Protein AF-A0A969E2W6-F1 (afdb_monomer_lite)

Foldseek 3Di:
DDDDPCVVVLVVQLVHKDFCVPVVSLVVCVVCVVVSQVVCVVLQKGWDDDVLLGMIHIDHDDPDPPDPDDRDDSDDDDDDDPVRVLLVVLVVVVVVVVVVVVDPDSDDDDDPVNSVVSSVVVVVPDPDD

Secondary structure (DSSP, 8-state):
-PPPTTHHHHHHHHHSPEETTSHHHHHHHHHTHHHHHHHHHTTTEEEEEETTTTEEEEEEPPPPTT-SS-PPPSS---PPPHHHHHHHHHHHHHHHHHHHTT-S-S-----HHHHHHHHHHHHTT----

pLDDT: mean 84.95, std 13.29, range [37.91, 96.62]

Sequence (129 aa):
MEIPKYAPLLIKLLQGIIYDDDKANWNDVIAFQLQIRNYFAFMGIELILNEQEGFAYLSQLDNIEGEAVAVPRLVRRMPISYEVTLLCVVLREALEEFDIKNTDARKLFLTNKDLKDRIELFSATVQIR

Structure (mmCIF, N/CA/C/O backbone):
data_AF-A0A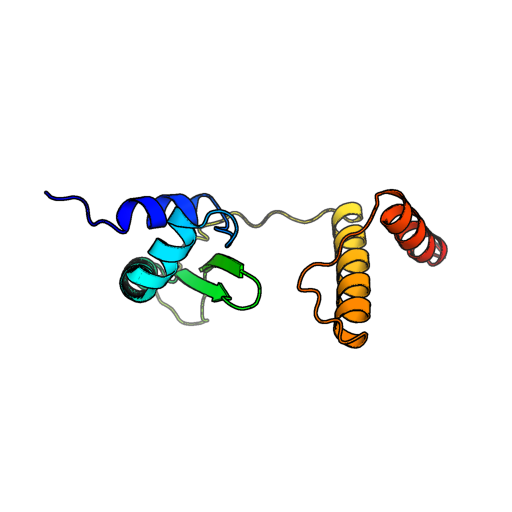969E2W6-F1
#
_entry.id   AF-A0A969E2W6-F1
#
loop_
_atom_site.group_PDB
_atom_site.id
_atom_site.type_symbol
_atom_site.label_atom_id
_atom_site.label_alt_id
_atom_site.label_comp_id
_atom_site.label_asym_id
_atom_site.label_entity_id
_atom_site.label_seq_id
_atom_site.pdbx_PDB_ins_code
_atom_site.Cartn_x
_atom_site.Cartn_y
_atom_site.Cartn_z
_atom_site.occupancy
_atom_site.B_iso_or_equiv
_atom_site.auth_seq_id
_atom_site.auth_comp_id
_atom_site.auth_asym_id
_atom_site.auth_atom_id
_atom_site.pdbx_PDB_model_num
ATOM 1 N N . MET A 1 1 ? 16.732 -22.492 -17.744 1.00 58.03 1 MET A N 1
ATOM 2 C CA . MET A 1 1 ? 16.476 -21.070 -17.436 1.00 58.03 1 MET A CA 1
ATOM 3 C C . MET A 1 1 ? 16.371 -20.957 -15.932 1.00 58.03 1 MET A C 1
ATOM 5 O O . MET A 1 1 ? 15.525 -21.628 -15.358 1.00 58.03 1 MET A O 1
ATOM 9 N N . GLU A 1 2 ? 17.278 -20.219 -15.303 1.00 82.75 2 GLU A N 1
ATOM 10 C CA . GLU A 1 2 ? 17.229 -19.970 -13.861 1.00 82.75 2 GLU A CA 1
ATOM 11 C C . GLU A 1 2 ? 16.209 -18.857 -13.601 1.00 82.75 2 GLU A C 1
ATOM 13 O O . GLU A 1 2 ? 16.242 -17.819 -14.264 1.00 82.75 2 GLU A O 1
ATOM 18 N N . ILE A 1 3 ? 15.253 -19.101 -12.704 1.00 86.06 3 ILE A N 1
ATOM 19 C CA . ILE A 1 3 ? 14.234 -18.107 -12.361 1.00 86.06 3 ILE A CA 1
ATOM 20 C C . ILE A 1 3 ? 14.910 -17.039 -11.491 1.00 86.06 3 ILE A C 1
ATOM 22 O O . ILE A 1 3 ? 15.491 -17.392 -10.462 1.00 86.06 3 ILE A O 1
ATOM 26 N N . PRO A 1 4 ? 14.847 -15.745 -11.858 1.00 90.19 4 PRO A N 1
ATOM 27 C CA . PRO A 1 4 ? 15.425 -14.692 -11.037 1.00 90.19 4 PRO A CA 1
ATOM 28 C C . PRO A 1 4 ? 14.812 -14.681 -9.635 1.00 90.19 4 PRO A C 1
ATOM 30 O O . PRO A 1 4 ? 13.602 -14.847 -9.479 1.00 90.19 4 PRO A O 1
ATOM 33 N N . LYS A 1 5 ? 15.630 -14.415 -8.613 1.00 90.81 5 LYS A N 1
ATOM 34 C CA . LYS A 1 5 ? 15.194 -14.427 -7.204 1.00 90.81 5 LYS A CA 1
ATOM 35 C C . LYS A 1 5 ? 14.032 -13.470 -6.902 1.00 90.81 5 LYS A C 1
ATOM 37 O O . LYS A 1 5 ? 13.253 -13.740 -6.000 1.00 90.81 5 LYS A O 1
ATOM 42 N N . TYR A 1 6 ? 13.879 -12.398 -7.682 1.00 92.56 6 TYR A N 1
ATOM 43 C CA . TYR A 1 6 ? 12.796 -11.418 -7.541 1.00 92.56 6 TYR A CA 1
ATOM 44 C C . TYR A 1 6 ? 11.494 -11.808 -8.260 1.00 92.56 6 TYR A C 1
ATOM 46 O O . TYR A 1 6 ? 10.475 -11.152 -8.060 1.00 92.56 6 TYR A O 1
ATOM 54 N N . ALA A 1 7 ? 11.485 -12.858 -9.090 1.00 93.06 7 ALA A N 1
ATOM 55 C CA . ALA A 1 7 ? 10.301 -13.239 -9.864 1.00 93.06 7 ALA A CA 1
ATOM 56 C C . ALA A 1 7 ? 9.056 -13.549 -9.000 1.00 93.06 7 ALA A C 1
ATOM 58 O O . ALA A 1 7 ? 7.967 -13.112 -9.376 1.00 93.06 7 ALA A O 1
ATOM 59 N N . PRO A 1 8 ? 9.166 -14.215 -7.829 1.00 94.12 8 PRO A N 1
ATOM 60 C CA . PRO A 1 8 ? 8.018 -14.410 -6.940 1.00 94.12 8 PRO A CA 1
ATOM 61 C C . PRO A 1 8 ? 7.405 -13.096 -6.432 1.00 94.12 8 PRO A C 1
ATOM 63 O O . PRO A 1 8 ? 6.188 -13.010 -6.271 1.00 94.12 8 PRO A O 1
ATOM 66 N N . LEU A 1 9 ? 8.224 -12.057 -6.227 1.00 94.88 9 LEU A N 1
ATOM 67 C CA . LEU A 1 9 ? 7.753 -10.743 -5.775 1.00 94.88 9 LEU A CA 1
ATOM 68 C C . LEU A 1 9 ? 6.918 -10.049 -6.844 1.00 94.88 9 LEU A C 1
ATOM 70 O O . LEU A 1 9 ? 5.935 -9.399 -6.509 1.00 94.88 9 LEU A O 1
ATOM 74 N N . LEU A 1 10 ? 7.271 -10.223 -8.122 1.00 94.50 10 LEU A N 1
ATOM 75 C CA . LEU A 1 10 ? 6.490 -9.677 -9.234 1.00 94.50 10 LEU A CA 1
ATOM 76 C C . LEU A 1 10 ? 5.054 -10.207 -9.192 1.00 94.50 10 LEU A C 1
ATOM 78 O O . LEU A 1 10 ? 4.108 -9.441 -9.332 1.00 94.50 10 LEU A O 1
ATOM 82 N N . ILE A 1 11 ? 4.891 -11.510 -8.945 1.00 93.38 11 ILE A N 1
ATOM 83 C CA . ILE A 1 11 ? 3.571 -12.145 -8.850 1.00 93.38 11 ILE A CA 1
ATOM 84 C C . ILE A 1 11 ? 2.817 -11.630 -7.622 1.00 93.38 11 ILE A C 1
ATOM 86 O O . ILE A 1 11 ? 1.646 -11.277 -7.738 1.00 93.38 11 ILE A O 1
ATOM 90 N N . LYS A 1 12 ? 3.473 -11.545 -6.459 1.00 94.00 12 LYS A N 1
ATOM 91 C CA . LYS A 1 12 ? 2.836 -11.028 -5.238 1.00 94.00 12 LYS A CA 1
ATOM 92 C C . LYS A 1 12 ? 2.362 -9.585 -5.394 1.00 94.00 12 LYS A C 1
ATOM 94 O O . LYS A 1 12 ? 1.235 -9.278 -5.030 1.00 94.00 12 LYS A O 1
ATOM 99 N N . LEU A 1 13 ? 3.186 -8.732 -5.994 1.00 94.00 13 LEU A N 1
ATOM 100 C CA . LEU A 1 13 ? 2.856 -7.333 -6.265 1.00 94.00 13 LEU A CA 1
ATOM 101 C C . LEU A 1 13 ? 1.695 -7.178 -7.262 1.00 94.00 13 LEU A C 1
ATOM 103 O O . LEU A 1 13 ? 0.917 -6.235 -7.161 1.00 94.00 13 LEU A O 1
ATOM 107 N N . LEU A 1 14 ? 1.543 -8.115 -8.205 1.00 91.38 14 LEU A N 1
ATOM 108 C CA . LEU A 1 14 ? 0.375 -8.178 -9.091 1.00 91.38 14 LEU A CA 1
ATOM 109 C C . LEU A 1 14 ? -0.895 -8.657 -8.369 1.00 91.38 14 LEU A C 1
ATOM 111 O O . LEU A 1 14 ? -1.999 -8.324 -8.792 1.00 91.38 14 LEU A O 1
ATOM 115 N N . GLN A 1 15 ? -0.752 -9.450 -7.306 1.00 91.06 15 GLN A N 1
ATOM 116 C CA . GLN A 1 15 ? -1.868 -9.943 -6.494 1.00 91.06 15 GLN A CA 1
ATOM 117 C C . GLN A 1 15 ? -2.330 -8.929 -5.440 1.00 91.06 15 GLN A C 1
ATOM 119 O O . GLN A 1 15 ? -3.487 -8.986 -5.024 1.00 91.06 15 GLN A O 1
ATOM 124 N N . GLY A 1 16 ? -1.464 -8.008 -5.012 1.00 90.94 16 GLY A N 1
ATOM 125 C CA . GLY A 1 16 ? -1.832 -6.972 -4.057 1.00 90.94 16 GLY A CA 1
ATOM 126 C C . GLY A 1 16 ? -0.648 -6.258 -3.412 1.00 90.94 16 GLY A C 1
ATOM 127 O O . GLY A 1 16 ? 0.453 -6.185 -3.955 1.00 90.94 16 GLY A O 1
ATOM 128 N N . ILE A 1 17 ? -0.919 -5.701 -2.235 1.00 94.62 17 ILE A N 1
ATOM 129 C CA . ILE A 1 17 ? 0.016 -4.895 -1.449 1.00 94.62 17 ILE A CA 1
ATOM 130 C C . ILE A 1 17 ? 0.917 -5.824 -0.623 1.00 94.62 17 ILE A C 1
ATOM 132 O O . ILE A 1 17 ? 0.435 -6.786 -0.025 1.00 94.62 17 ILE A O 1
ATOM 136 N N . ILE A 1 18 ? 2.214 -5.521 -0.566 1.00 96.06 18 ILE A N 1
ATOM 137 C CA . ILE A 1 18 ? 3.170 -6.147 0.355 1.00 96.06 18 ILE A CA 1
ATOM 138 C C . ILE A 1 18 ? 3.403 -5.181 1.517 1.00 96.06 18 ILE A C 1
ATOM 140 O O . ILE A 1 18 ? 3.783 -4.031 1.296 1.00 96.06 18 ILE A O 1
ATOM 144 N N . TYR A 1 19 ? 3.182 -5.654 2.739 1.00 95.62 19 TYR A N 1
ATOM 145 C CA . TYR A 1 19 ? 3.386 -4.894 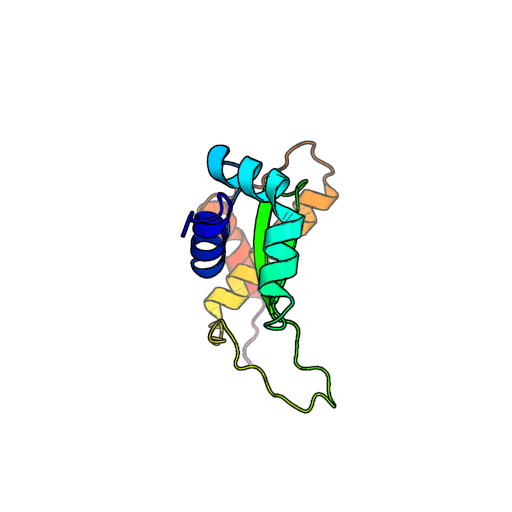3.970 1.00 95.62 19 TYR A CA 1
ATOM 146 C C . TYR A 1 19 ? 4.701 -5.288 4.654 1.00 95.62 19 TYR A C 1
ATOM 148 O O . TYR A 1 19 ? 5.256 -6.361 4.408 1.00 95.62 19 TYR A O 1
ATOM 156 N N . ASP A 1 20 ? 5.211 -4.412 5.518 1.00 94.31 20 ASP A N 1
ATOM 157 C CA . ASP A 1 20 ? 6.472 -4.620 6.231 1.00 94.31 20 ASP A CA 1
ATOM 158 C C . ASP A 1 20 ? 6.409 -5.701 7.321 1.00 94.31 20 ASP A C 1
ATOM 160 O O . ASP A 1 20 ? 7.452 -6.115 7.831 1.00 94.31 20 ASP A O 1
ATOM 164 N N . ASP A 1 21 ? 5.216 -6.151 7.703 1.00 93.38 21 ASP A N 1
ATOM 165 C CA . ASP A 1 21 ? 5.004 -7.260 8.634 1.00 93.38 21 ASP A CA 1
ATOM 166 C C . ASP A 1 21 ? 5.438 -8.608 8.031 1.00 93.38 21 ASP A C 1
ATOM 168 O O . ASP A 1 21 ? 6.012 -9.443 8.736 1.00 93.38 21 ASP A O 1
ATOM 172 N N . ASP A 1 22 ? 5.293 -8.779 6.716 1.00 94.19 22 ASP A N 1
ATOM 173 C CA . ASP A 1 22 ? 5.884 -9.858 5.928 1.00 94.19 22 ASP A CA 1
ATOM 174 C C . ASP A 1 22 ? 7.372 -9.577 5.662 1.00 94.19 22 ASP A C 1
ATOM 176 O O . AS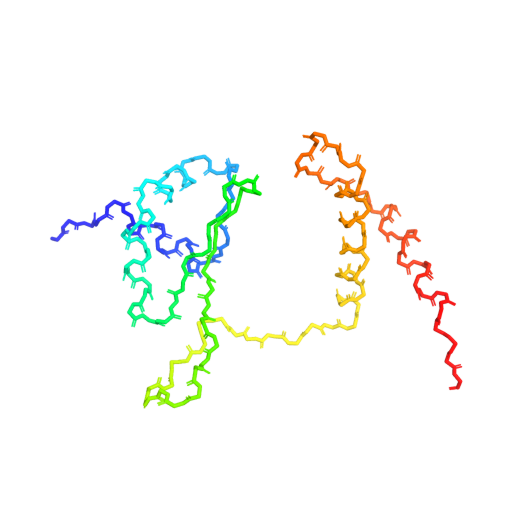P A 1 22 ? 7.810 -9.296 4.543 1.00 94.19 22 ASP A O 1
ATOM 180 N N . LYS A 1 23 ? 8.173 -9.658 6.732 1.00 93.69 23 LYS A N 1
ATOM 181 C CA . LYS A 1 23 ? 9.600 -9.292 6.732 1.00 93.69 23 LYS A CA 1
ATOM 182 C C . LYS A 1 23 ? 10.409 -9.969 5.626 1.00 93.69 23 LYS A C 1
ATOM 184 O O . LYS A 1 23 ? 11.330 -9.352 5.099 1.00 93.69 23 LYS A O 1
ATOM 189 N N . ALA A 1 24 ? 10.084 -11.213 5.272 1.00 93.25 24 ALA A N 1
ATOM 190 C CA . ALA A 1 24 ? 10.791 -11.933 4.217 1.00 93.25 24 ALA A CA 1
ATOM 191 C C . ALA A 1 24 ? 10.590 -11.252 2.857 1.00 93.25 24 ALA A C 1
ATOM 193 O O . ALA A 1 24 ? 11.559 -10.859 2.213 1.00 93.25 24 ALA A O 1
ATOM 194 N N . ASN A 1 25 ? 9.332 -11.039 2.456 1.00 94.44 25 ASN A N 1
ATOM 195 C CA . ASN A 1 25 ? 9.043 -10.417 1.164 1.00 94.44 25 ASN A CA 1
ATOM 196 C C . ASN A 1 25 ? 9.389 -8.929 1.163 1.00 94.44 25 ASN A C 1
ATOM 198 O O . ASN A 1 25 ? 9.856 -8.418 0.153 1.00 94.44 25 ASN A O 1
ATOM 202 N N . TRP A 1 26 ? 9.205 -8.247 2.292 1.00 96.62 26 TRP A N 1
ATOM 203 C CA . TRP A 1 26 ? 9.558 -6.844 2.455 1.00 96.62 26 TRP A CA 1
ATOM 204 C C . TRP A 1 26 ? 11.047 -6.583 2.206 1.00 96.62 26 TRP A C 1
ATOM 206 O O . TRP A 1 26 ? 11.408 -5.730 1.394 1.00 96.62 26 TRP A O 1
ATOM 216 N N . ASN A 1 27 ? 11.919 -7.362 2.851 1.00 96.12 27 ASN A N 1
ATOM 217 C CA . ASN A 1 27 ? 13.363 -7.235 2.669 1.00 96.12 27 ASN A CA 1
ATOM 218 C C . ASN A 1 27 ? 13.774 -7.537 1.224 1.00 96.12 27 ASN A C 1
ATOM 220 O O . ASN A 1 27 ? 14.621 -6.837 0.668 1.00 96.12 27 ASN A O 1
ATOM 224 N N . ASP A 1 28 ? 13.148 -8.535 0.598 1.00 96.25 28 ASP A N 1
ATOM 225 C CA . ASP A 1 28 ? 13.420 -8.867 -0.797 1.00 96.25 28 ASP A CA 1
ATOM 226 C C . ASP A 1 28 ? 12.926 -7.763 -1.756 1.00 96.25 28 ASP A C 1
ATOM 228 O O . ASP A 1 28 ? 13.611 -7.448 -2.730 1.00 96.25 28 ASP A O 1
ATOM 232 N N . VAL A 1 29 ? 11.788 -7.109 -1.478 1.00 96.50 29 VAL A N 1
ATOM 233 C CA . VAL A 1 29 ? 11.317 -5.939 -2.247 1.00 96.50 29 VAL A CA 1
ATOM 234 C C . VAL A 1 29 ? 12.325 -4.798 -2.164 1.00 96.50 29 VAL A C 1
ATOM 236 O O . VAL A 1 29 ? 12.667 -4.226 -3.198 1.00 96.50 29 VAL A O 1
ATOM 239 N N . ILE A 1 30 ? 12.843 -4.492 -0.971 1.00 96.12 30 ILE A N 1
ATOM 240 C CA . ILE A 1 30 ? 13.868 -3.453 -0.787 1.00 96.12 30 ILE A CA 1
ATOM 241 C C . ILE A 1 30 ? 15.151 -3.820 -1.544 1.00 96.12 30 ILE A C 1
ATOM 243 O O . ILE A 1 30 ? 15.721 -2.976 -2.242 1.00 96.12 30 ILE A O 1
ATOM 247 N N . ALA A 1 31 ? 15.589 -5.078 -1.445 1.00 96.62 31 ALA A N 1
ATOM 248 C CA . ALA A 1 31 ? 16.815 -5.562 -2.074 1.00 96.62 31 ALA A CA 1
ATOM 249 C C . ALA A 1 31 ? 16.739 -5.573 -3.610 1.00 96.62 31 ALA A C 1
ATOM 251 O O . ALA A 1 31 ? 17.726 -5.260 -4.278 1.00 96.62 31 ALA A O 1
ATOM 252 N N . PHE A 1 32 ? 15.577 -5.912 -4.177 1.00 96.56 32 PHE A N 1
ATOM 253 C CA . PHE A 1 32 ? 15.374 -6.054 -5.623 1.00 96.56 32 PHE A CA 1
ATOM 254 C C . PHE A 1 32 ? 14.544 -4.926 -6.253 1.00 96.56 32 PHE A C 1
ATOM 256 O O . PHE A 1 32 ? 14.062 -5.062 -7.382 1.00 96.56 32 PHE A O 1
ATOM 263 N N . GLN A 1 33 ? 14.378 -3.797 -5.560 1.00 95.69 33 GLN A N 1
ATOM 264 C CA . GLN A 1 33 ? 13.512 -2.699 -6.000 1.00 95.69 33 GLN A CA 1
ATOM 265 C C . GLN A 1 33 ? 13.838 -2.193 -7.411 1.00 95.69 33 GLN A C 1
ATOM 267 O O . GLN A 1 33 ? 12.931 -1.892 -8.182 1.00 95.69 33 GLN A O 1
ATOM 272 N N . LEU A 1 34 ? 15.121 -2.133 -7.785 1.00 95.62 34 LEU A N 1
ATOM 273 C CA . LEU A 1 34 ? 15.548 -1.644 -9.097 1.00 95.62 34 LEU A CA 1
ATOM 274 C C . LEU A 1 34 ? 15.119 -2.610 -10.207 1.00 95.62 34 LEU A C 1
ATOM 276 O O . LEU A 1 34 ? 14.616 -2.189 -11.244 1.00 95.62 34 LEU A O 1
ATOM 280 N N . GLN A 1 35 ? 15.282 -3.912 -9.976 1.00 95.62 35 GLN A N 1
ATOM 281 C CA . GLN A 1 35 ? 14.898 -4.961 -10.916 1.00 95.62 35 GLN A CA 1
ATOM 282 C C . GLN A 1 35 ? 13.378 -5.002 -11.087 1.00 95.62 35 GLN A C 1
ATOM 284 O O . GLN A 1 35 ? 12.896 -5.090 -12.214 1.00 95.62 35 GLN A O 1
ATOM 289 N N . ILE A 1 36 ? 12.632 -4.871 -9.986 1.00 95.31 36 ILE A N 1
ATOM 290 C CA . ILE A 1 36 ? 11.166 -4.807 -9.997 1.00 95.31 36 ILE A CA 1
ATOM 291 C C . ILE A 1 36 ? 10.690 -3.570 -10.771 1.00 95.31 36 ILE A C 1
ATOM 293 O O . ILE A 1 36 ? 9.862 -3.696 -11.672 1.00 95.31 36 ILE A O 1
ATOM 297 N N . ARG A 1 37 ? 11.247 -2.386 -10.474 1.00 95.31 37 ARG A N 1
ATOM 298 C CA . ARG A 1 37 ? 10.935 -1.135 -11.187 1.00 95.31 37 ARG A CA 1
ATOM 299 C C . ARG A 1 37 ? 11.193 -1.266 -12.681 1.00 95.31 37 ARG A C 1
ATOM 301 O O . ARG A 1 37 ? 10.308 -0.963 -13.472 1.00 95.31 37 ARG A O 1
ATOM 308 N N . ASN A 1 38 ? 12.362 -1.772 -13.065 1.00 93.94 38 ASN A N 1
ATOM 309 C CA . ASN A 1 38 ? 12.717 -1.949 -14.471 1.00 93.94 38 ASN A CA 1
ATOM 310 C C . ASN A 1 38 ? 11.785 -2.936 -15.184 1.00 93.94 38 ASN A C 1
ATOM 312 O O . ASN A 1 38 ? 11.431 -2.706 -16.334 1.00 93.94 38 ASN A O 1
ATOM 316 N N . TYR A 1 39 ? 11.367 -4.013 -14.514 1.00 93.25 39 TYR A N 1
ATOM 317 C CA . TYR A 1 39 ? 10.444 -4.989 -15.089 1.00 93.25 39 TYR A CA 1
ATOM 318 C C . TYR A 1 39 ? 9.073 -4.371 -15.402 1.00 93.25 39 TYR A C 1
ATOM 320 O O . TYR A 1 39 ? 8.530 -4.579 -16.486 1.00 93.25 39 TYR A O 1
ATOM 328 N N . PHE A 1 40 ? 8.524 -3.591 -14.469 1.00 91.12 40 PHE A N 1
ATOM 329 C CA . PHE A 1 40 ? 7.198 -2.987 -14.612 1.00 91.12 40 PHE A CA 1
ATOM 330 C C . PHE A 1 40 ? 7.178 -1.710 -15.461 1.00 91.12 40 PHE A C 1
ATOM 332 O O . PHE A 1 40 ? 6.170 -1.444 -16.120 1.00 91.12 40 PHE A O 1
ATOM 339 N N . ALA A 1 41 ? 8.298 -0.984 -15.540 1.00 88.56 41 ALA A N 1
ATOM 340 C CA . ALA A 1 41 ? 8.417 0.240 -16.331 1.00 88.56 41 ALA A CA 1
ATOM 341 C C . ALA A 1 41 ? 8.063 0.029 -17.814 1.00 88.56 41 ALA A C 1
ATOM 343 O O . ALA A 1 41 ? 7.402 0.874 -18.410 1.00 88.56 41 ALA A O 1
ATOM 344 N N . PHE A 1 42 ? 8.413 -1.127 -18.396 1.00 84.00 42 PHE A N 1
ATOM 345 C CA . PHE A 1 42 ? 8.055 -1.466 -19.784 1.00 84.00 42 PHE A CA 1
ATOM 346 C C . PHE A 1 42 ? 6.543 -1.572 -20.033 1.00 84.00 42 PHE A C 1
ATOM 348 O O . PHE A 1 42 ? 6.107 -1.497 -21.178 1.00 84.00 42 PHE A O 1
ATOM 355 N N . MET A 1 43 ? 5.746 -1.763 -18.981 1.00 85.31 43 MET A N 1
ATOM 356 C CA . MET A 1 43 ? 4.287 -1.877 -19.046 1.00 85.31 43 MET A CA 1
ATOM 357 C C . MET A 1 43 ? 3.577 -0.598 -18.573 1.00 85.31 43 MET A C 1
ATOM 359 O O . MET A 1 43 ? 2.365 -0.622 -18.373 1.00 85.31 43 MET A O 1
ATOM 363 N N . GLY A 1 44 ? 4.306 0.503 -18.348 1.00 84.12 44 GLY A N 1
ATOM 364 C CA . GLY A 1 44 ? 3.733 1.733 -17.782 1.00 84.12 44 GLY A CA 1
ATOM 365 C C . GLY A 1 44 ? 3.245 1.568 -16.336 1.00 84.12 44 GLY A C 1
ATOM 366 O O . GLY A 1 44 ? 2.365 2.299 -15.882 1.00 84.12 44 GLY A O 1
ATOM 367 N N . ILE A 1 45 ? 3.784 0.574 -15.624 1.00 89.69 45 ILE A N 1
ATOM 368 C CA . ILE A 1 45 ? 3.477 0.289 -14.223 1.00 89.69 45 ILE A CA 1
ATOM 369 C C . ILE A 1 45 ? 4.670 0.732 -13.377 1.00 89.69 45 ILE A C 1
ATOM 371 O O . ILE A 1 45 ? 5.827 0.448 -13.692 1.00 89.69 45 ILE A O 1
ATOM 375 N N . GLU A 1 46 ? 4.387 1.403 -12.272 1.00 91.88 46 GLU A N 1
ATOM 376 C CA . GLU A 1 46 ? 5.373 1.863 -11.309 1.00 91.88 46 GLU A CA 1
ATOM 377 C C . GLU A 1 46 ? 5.249 1.096 -9.989 1.00 91.88 46 GLU A C 1
ATOM 379 O O . GLU A 1 46 ? 4.159 0.766 -9.519 1.00 91.88 46 GLU A O 1
ATOM 384 N N . LEU A 1 47 ? 6.398 0.826 -9.371 1.00 94.38 47 LEU A N 1
ATOM 385 C CA . LEU A 1 47 ? 6.451 0.356 -7.993 1.00 94.38 47 LEU A CA 1
ATOM 386 C C . LEU A 1 47 ? 6.363 1.563 -7.055 1.00 94.38 47 LEU A C 1
ATOM 388 O O . LEU A 1 47 ? 7.278 2.392 -7.016 1.00 94.38 47 LEU A O 1
ATOM 392 N N . ILE A 1 48 ? 5.314 1.625 -6.247 1.00 95.38 48 ILE A N 1
ATOM 393 C CA . ILE A 1 48 ? 5.238 2.533 -5.107 1.00 95.38 48 ILE A CA 1
ATOM 394 C C . ILE A 1 48 ? 5.774 1.781 -3.894 1.00 95.38 48 ILE A C 1
ATOM 396 O O . ILE A 1 48 ? 5.247 0.734 -3.534 1.00 95.38 48 ILE A O 1
ATOM 400 N N . LEU A 1 49 ? 6.838 2.303 -3.285 1.00 96.12 49 LEU A N 1
ATOM 401 C CA . LEU A 1 49 ? 7.456 1.764 -2.075 1.00 96.12 49 LEU A CA 1
ATOM 402 C C . LEU A 1 49 ? 7.540 2.898 -1.059 1.00 96.12 49 LEU A C 1
ATOM 404 O O . LEU A 1 49 ? 8.222 3.890 -1.314 1.00 96.12 49 LEU A O 1
ATOM 408 N N . ASN A 1 50 ? 6.851 2.751 0.068 1.00 94.56 50 ASN A N 1
ATOM 409 C CA . ASN A 1 50 ? 6.940 3.676 1.186 1.00 94.56 50 ASN A CA 1
ATOM 410 C C . ASN A 1 50 ? 7.500 2.933 2.400 1.00 94.56 50 ASN A C 1
ATOM 412 O O . ASN A 1 50 ? 6.795 2.170 3.056 1.00 94.56 50 ASN A O 1
ATOM 416 N N . GLU A 1 51 ? 8.783 3.150 2.685 1.00 93.12 51 GLU A N 1
ATOM 417 C CA . GLU A 1 51 ? 9.465 2.484 3.796 1.00 93.12 51 GLU A CA 1
ATOM 418 C C . GLU A 1 51 ? 9.048 3.012 5.172 1.00 93.12 51 GLU A C 1
ATOM 420 O O . GLU A 1 51 ? 9.110 2.272 6.152 1.00 93.12 51 GLU A O 1
ATOM 425 N N . GLN A 1 52 ? 8.605 4.270 5.249 1.00 88.50 52 GLN A N 1
ATOM 426 C CA . GLN A 1 52 ? 8.173 4.891 6.504 1.00 88.50 52 GLN A CA 1
ATOM 427 C C . GLN A 1 52 ? 6.835 4.301 6.957 1.00 88.50 52 GLN A C 1
ATOM 429 O O . GLN A 1 52 ? 6.697 3.866 8.103 1.00 88.50 52 GLN A O 1
ATOM 434 N N . GLU A 1 53 ? 5.902 4.209 6.010 1.00 86.81 53 GLU A N 1
ATOM 435 C CA . GLU A 1 53 ? 4.562 3.660 6.222 1.00 86.81 53 GLU A CA 1
ATOM 436 C C . GLU A 1 53 ? 4.515 2.125 6.115 1.00 86.81 53 GLU A C 1
ATOM 438 O O . GLU A 1 53 ? 3.537 1.498 6.518 1.00 86.81 53 GLU A O 1
ATOM 443 N N . GLY A 1 54 ? 5.572 1.499 5.588 1.00 93.06 54 GLY A N 1
ATOM 444 C CA . GLY A 1 54 ? 5.731 0.046 5.562 1.00 93.06 54 GLY A CA 1
ATOM 445 C C . GLY A 1 54 ? 4.853 -0.676 4.538 1.00 93.06 54 GLY A C 1
ATOM 446 O O . GLY A 1 54 ? 4.341 -1.756 4.831 1.00 93.06 54 GLY A O 1
ATOM 447 N N . PHE A 1 55 ? 4.657 -0.105 3.345 1.00 95.00 55 PHE A N 1
ATOM 448 C CA . PHE A 1 55 ? 3.912 -0.764 2.267 1.00 95.00 55 PHE A CA 1
ATOM 449 C C . PHE A 1 55 ? 4.553 -0.598 0.884 1.00 95.00 55 PHE A C 1
ATOM 451 O O . PHE A 1 55 ? 5.235 0.387 0.591 1.00 95.00 55 PHE A O 1
ATOM 458 N N . ALA A 1 56 ? 4.289 -1.572 0.012 1.00 96.31 56 ALA A N 1
ATOM 459 C CA . ALA A 1 56 ? 4.687 -1.575 -1.387 1.00 96.31 56 ALA A CA 1
ATOM 460 C C . ALA A 1 56 ? 3.560 -2.110 -2.280 1.00 96.31 56 ALA A C 1
ATOM 462 O O . ALA A 1 56 ? 2.960 -3.141 -1.976 1.00 96.31 56 ALA A O 1
ATOM 463 N N . TYR A 1 57 ? 3.275 -1.431 -3.391 1.00 94.62 57 TYR A N 1
ATOM 464 C CA . TYR A 1 57 ? 2.249 -1.844 -4.353 1.00 94.62 57 TYR A CA 1
ATOM 465 C C . TYR A 1 57 ? 2.555 -1.337 -5.765 1.00 94.62 57 TYR A C 1
ATOM 467 O O . TYR A 1 57 ? 3.433 -0.497 -5.966 1.00 94.62 57 TYR A O 1
ATOM 475 N N . LEU A 1 58 ? 1.831 -1.861 -6.754 1.00 93.06 58 LEU A N 1
ATOM 476 C CA . LEU A 1 58 ? 1.934 -1.421 -8.144 1.00 93.06 58 LEU A CA 1
ATOM 477 C C . LEU A 1 58 ? 0.861 -0.386 -8.462 1.00 93.06 58 LEU A C 1
ATOM 479 O O . LEU A 1 58 ? -0.330 -0.630 -8.262 1.00 93.06 58 LEU A O 1
ATOM 483 N N . SER A 1 59 ? 1.290 0.746 -9.001 1.00 88.88 59 SER A N 1
ATOM 484 C CA . SER A 1 59 ? 0.423 1.772 -9.568 1.00 88.88 59 SER A CA 1
ATOM 485 C C . SER A 1 59 ? 0.607 1.778 -11.081 1.00 88.88 59 SER A C 1
ATOM 487 O O . SER A 1 59 ? 1.680 1.467 -11.590 1.00 88.88 59 SER A O 1
ATOM 489 N N . GLN A 1 60 ? -0.447 2.091 -11.823 1.00 86.19 60 GLN A N 1
ATOM 490 C CA . GLN A 1 60 ? -0.342 2.298 -13.261 1.00 86.19 60 GLN A CA 1
ATOM 491 C C . GLN A 1 60 ? -0.552 3.773 -13.535 1.00 86.19 60 GLN A C 1
ATOM 493 O O . GLN A 1 60 ? -1.590 4.319 -13.144 1.00 86.19 60 GLN A O 1
ATOM 498 N N . LEU A 1 61 ? 0.410 4.377 -14.230 1.00 74.69 61 LEU A N 1
ATOM 499 C CA . LEU A 1 61 ? 0.342 5.776 -14.627 1.00 74.69 61 LEU A CA 1
ATOM 500 C C . LEU A 1 61 ? -0.952 6.026 -15.409 1.00 74.69 61 LEU A C 1
ATOM 502 O O . LEU A 1 61 ? -1.456 5.161 -16.136 1.00 74.69 61 LEU A O 1
ATOM 506 N N . ASP A 1 62 ? -1.539 7.201 -15.211 1.00 69.31 62 ASP A N 1
ATOM 507 C CA . ASP A 1 62 ? -2.628 7.627 -16.076 1.00 69.31 62 ASP A CA 1
ATOM 508 C C . ASP A 1 62 ? -2.085 7.795 -17.498 1.00 69.31 62 ASP A C 1
ATOM 510 O O . ASP A 1 62 ? -0.974 8.292 -17.677 1.00 69.31 62 ASP A O 1
ATOM 514 N N . ASN A 1 63 ? -2.848 7.339 -18.499 1.00 62.97 63 ASN A N 1
ATOM 515 C CA . ASN A 1 63 ? -2.453 7.489 -19.898 1.00 62.97 63 ASN A CA 1
ATOM 516 C C . ASN A 1 63 ? -2.133 8.962 -20.156 1.00 62.97 63 ASN A C 1
ATOM 518 O O . ASN A 1 63 ? -3.012 9.818 -20.031 1.00 62.97 63 ASN A O 1
ATOM 522 N N . ILE A 1 64 ? -0.884 9.238 -20.510 1.00 56.34 64 ILE A N 1
ATOM 523 C CA . ILE A 1 64 ? -0.455 10.576 -20.885 1.00 56.34 64 ILE A CA 1
ATOM 524 C C . ILE A 1 64 ? -1.094 10.861 -22.247 1.00 56.34 64 ILE A C 1
ATOM 526 O O . ILE A 1 64 ? -0.961 10.069 -23.186 1.00 56.34 64 ILE A O 1
ATOM 530 N N . GLU A 1 65 ? -1.836 11.964 -22.355 1.00 52.66 65 GLU A N 1
ATOM 531 C CA . GLU A 1 65 ? -2.418 12.390 -23.628 1.00 52.66 65 GLU A CA 1
ATOM 532 C C . GLU A 1 65 ? -1.304 12.511 -24.685 1.00 52.66 65 GLU A C 1
ATOM 534 O O . GLU A 1 65 ? -0.381 13.310 -24.537 1.00 52.66 65 GLU A O 1
ATOM 539 N N . GLY A 1 66 ? -1.372 11.693 -25.743 1.00 57.16 66 GLY A N 1
ATOM 540 C CA . GLY A 1 66 ? -0.395 11.692 -26.841 1.00 57.16 66 GLY A CA 1
ATOM 541 C C . GLY A 1 66 ? 0.434 10.412 -27.006 1.00 57.16 66 GLY A C 1
ATOM 542 O O . GLY A 1 66 ? 1.168 10.308 -27.989 1.00 57.16 66 GLY A O 1
ATOM 543 N N . GLU A 1 67 ? 0.313 9.418 -26.120 1.00 62.84 67 GLU A N 1
ATOM 544 C CA . GLU A 1 67 ? 0.967 8.118 -26.327 1.00 62.84 67 GLU A CA 1
ATOM 545 C C . GLU A 1 67 ? 0.251 7.261 -27.385 1.00 62.84 67 GLU A C 1
ATOM 547 O O . GLU A 1 67 ? -0.963 7.061 -27.356 1.00 62.84 67 GLU A O 1
ATOM 552 N N . ALA A 1 68 ? 1.026 6.722 -28.333 1.00 56.41 68 ALA A N 1
ATOM 553 C CA . ALA A 1 68 ? 0.516 5.953 -29.472 1.00 56.41 68 ALA A CA 1
ATOM 554 C C . ALA A 1 68 ? -0.041 4.564 -29.096 1.00 56.41 68 ALA A C 1
ATOM 556 O O . ALA A 1 68 ? -0.732 3.941 -29.903 1.00 56.41 68 ALA A O 1
ATOM 557 N N . VAL A 1 69 ? 0.262 4.064 -27.893 1.00 62.09 69 VAL A N 1
ATOM 558 C CA . VAL A 1 69 ? -0.153 2.740 -27.414 1.00 62.09 69 VAL A CA 1
ATOM 559 C C . VAL A 1 69 ? -0.940 2.904 -26.119 1.00 62.09 69 VAL A C 1
ATOM 561 O O . VAL A 1 69 ? -0.373 3.161 -25.065 1.00 62.09 69 VAL A O 1
ATOM 564 N N . ALA A 1 70 ? -2.258 2.725 -26.190 1.00 65.56 70 ALA A N 1
ATOM 565 C CA . ALA A 1 70 ? -3.104 2.703 -25.003 1.00 65.56 70 ALA A CA 1
ATOM 566 C C . ALA A 1 70 ? -2.885 1.388 -24.237 1.00 65.56 70 ALA A C 1
ATOM 568 O O . ALA A 1 70 ? -3.370 0.332 -24.652 1.00 65.56 70 ALA A O 1
ATOM 569 N N . VAL A 1 71 ? -2.160 1.440 -23.117 1.00 69.81 71 VAL A N 1
ATOM 570 C CA . VAL A 1 71 ? -1.985 0.271 -22.248 1.00 69.81 71 VAL A CA 1
ATOM 571 C C . VAL A 1 71 ? -3.296 0.022 -21.486 1.00 69.81 71 VAL A C 1
ATOM 573 O O . VAL A 1 71 ? -3.821 0.940 -20.849 1.00 69.81 71 VAL A O 1
ATOM 576 N N . PRO A 1 72 ? -3.875 -1.194 -21.538 1.00 74.06 72 PRO A N 1
ATOM 577 C CA . PRO A 1 72 ? -5.073 -1.506 -20.768 1.00 74.06 72 PRO A CA 1
ATOM 578 C C . PRO A 1 72 ? -4.786 -1.399 -19.268 1.00 74.06 72 PRO A C 1
ATOM 580 O O . PRO A 1 72 ? -3.666 -1.637 -18.813 1.00 74.06 72 PRO A O 1
ATOM 583 N N . ARG A 1 73 ? -5.806 -1.050 -18.476 1.00 75.69 73 ARG A N 1
ATOM 584 C CA . ARG A 1 73 ? -5.633 -0.967 -17.024 1.00 75.69 73 ARG A CA 1
ATOM 585 C C . ARG A 1 73 ? -5.402 -2.359 -16.435 1.00 75.69 73 ARG A C 1
ATOM 587 O O . ARG A 1 73 ? -6.226 -3.245 -16.650 1.00 75.69 73 ARG A O 1
ATOM 594 N N . LEU A 1 74 ? -4.324 -2.524 -15.667 1.00 75.56 74 LEU A N 1
ATOM 595 C CA . LEU A 1 74 ? -3.990 -3.767 -14.967 1.00 75.56 74 LEU A CA 1
ATOM 596 C C . LEU A 1 74 ? -5.093 -4.149 -13.975 1.00 75.56 74 LEU A C 1
ATOM 598 O O . LEU A 1 74 ? -5.487 -5.309 -13.881 1.00 75.56 74 LEU A O 1
ATOM 602 N N . VAL A 1 75 ? -5.606 -3.155 -13.250 1.00 73.25 75 VAL A N 1
ATOM 603 C CA . VAL A 1 75 ? -6.665 -3.334 -12.259 1.00 73.25 75 VAL A CA 1
ATOM 604 C C . VAL A 1 75 ? -7.943 -2.685 -12.770 1.00 73.25 75 VAL A C 1
ATOM 606 O O . VAL A 1 75 ? -7.961 -1.523 -13.184 1.00 73.25 75 VAL A O 1
ATOM 609 N N . ARG A 1 76 ? -9.045 -3.437 -12.727 1.00 75.31 76 ARG A N 1
ATOM 610 C CA . ARG A 1 76 ? -10.371 -2.913 -13.056 1.00 75.31 76 ARG A CA 1
ATOM 611 C C . ARG A 1 76 ? -10.755 -1.834 -12.043 1.00 75.31 76 ARG A C 1
ATOM 613 O O . ARG A 1 76 ? -10.848 -2.113 -10.853 1.00 75.31 76 ARG A O 1
ATOM 620 N N . ARG A 1 77 ? -11.066 -0.624 -12.517 1.00 75.75 77 ARG A N 1
ATOM 621 C CA . ARG A 1 77 ? -11.693 0.406 -11.678 1.00 75.75 77 ARG A CA 1
ATOM 622 C C . ARG A 1 77 ? -13.125 -0.026 -11.352 1.00 75.75 77 ARG A C 1
ATOM 624 O O . ARG A 1 77 ? -13.920 -0.273 -12.260 1.00 75.75 77 ARG A O 1
ATOM 631 N N . MET A 1 78 ? -13.437 -0.147 -10.067 1.00 80.00 78 MET A N 1
ATOM 632 C CA . MET A 1 78 ? -14.789 -0.417 -9.579 1.00 80.00 78 MET A CA 1
ATOM 633 C C . MET A 1 78 ? -15.318 0.845 -8.892 1.00 80.00 78 MET A C 1
ATOM 635 O O . MET A 1 78 ? -14.570 1.456 -8.127 1.00 80.00 78 MET A O 1
ATOM 639 N N . PRO A 1 79 ? -16.564 1.268 -9.169 1.00 84.25 79 PRO A N 1
ATOM 640 C CA . PRO A 1 79 ? -17.154 2.392 -8.458 1.00 84.25 79 PRO A CA 1
ATOM 641 C C . PRO A 1 79 ? -17.312 2.040 -6.976 1.00 84.25 79 PRO A C 1
ATOM 643 O O . PRO A 1 79 ? -17.739 0.937 -6.631 1.00 84.25 79 PRO A O 1
ATOM 646 N N . ILE A 1 80 ? -16.960 2.988 -6.115 1.00 86.50 80 ILE A N 1
ATOM 647 C CA . ILE A 1 80 ? -17.115 2.870 -4.666 1.00 86.50 80 ILE A CA 1
ATOM 648 C C . ILE A 1 80 ? -18.550 3.284 -4.310 1.00 86.50 80 ILE A C 1
ATOM 650 O O . ILE A 1 80 ? -19.045 4.286 -4.827 1.00 86.50 80 ILE A O 1
ATOM 654 N N . SER A 1 81 ? -19.239 2.511 -3.463 1.00 91.69 81 SER A N 1
ATOM 655 C CA . SER A 1 81 ? -20.596 2.865 -3.024 1.00 91.69 81 SER A CA 1
ATOM 656 C C . SER A 1 81 ? -20.579 4.088 -2.099 1.00 91.69 81 SER A C 1
ATOM 658 O O . SER A 1 81 ? -19.527 4.488 -1.588 1.00 91.69 81 SER A O 1
ATOM 660 N N . TYR A 1 82 ? -21.744 4.692 -1.863 1.00 88.56 82 TYR A N 1
ATOM 661 C CA . TYR A 1 82 ? -21.854 5.830 -0.952 1.00 88.56 82 TYR A CA 1
ATOM 662 C C . TYR A 1 82 ? -21.367 5.478 0.460 1.00 88.56 82 TYR A C 1
ATOM 664 O O . TYR A 1 82 ? -20.588 6.221 1.047 1.00 88.56 82 TYR A O 1
ATOM 672 N N . GLU A 1 83 ? -21.756 4.313 0.975 1.00 89.44 83 GLU A N 1
ATOM 673 C CA . GLU A 1 83 ? -21.413 3.856 2.323 1.00 89.44 83 GLU A CA 1
ATOM 674 C C . GLU A 1 83 ? -19.903 3.656 2.480 1.00 89.44 83 GLU A C 1
ATOM 676 O O . GLU A 1 83 ? -19.318 4.063 3.483 1.00 89.44 83 GLU A O 1
ATOM 681 N N . VAL A 1 84 ? -19.253 3.074 1.467 1.00 90.81 84 VAL A N 1
ATOM 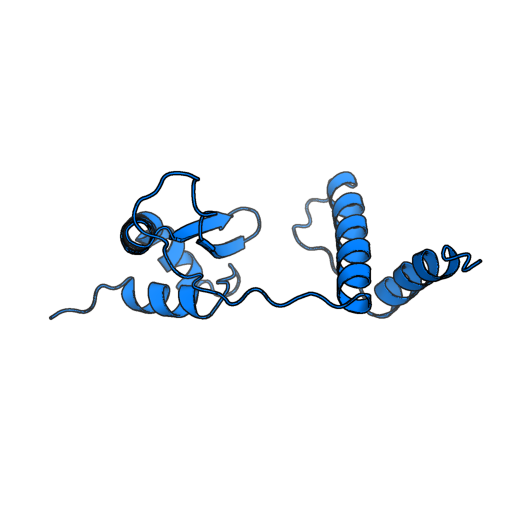682 C CA . VAL A 1 84 ? -17.796 2.888 1.468 1.00 90.81 84 VAL A CA 1
ATOM 683 C C . VAL A 1 84 ? -17.081 4.232 1.319 1.00 90.81 84 VAL A C 1
ATOM 685 O O . VAL A 1 84 ? -16.078 4.464 1.986 1.00 90.81 84 VAL A O 1
ATOM 688 N N . THR A 1 85 ? -17.619 5.149 0.513 1.00 91.31 85 THR A N 1
ATOM 689 C CA . THR A 1 85 ? -17.073 6.507 0.376 1.00 91.31 85 THR A CA 1
ATOM 690 C C . THR A 1 85 ? -17.148 7.263 1.701 1.00 91.31 85 THR A C 1
ATOM 692 O O . THR A 1 85 ? -16.154 7.848 2.124 1.00 91.31 85 THR A O 1
ATOM 695 N N . LEU A 1 86 ? -18.292 7.206 2.389 1.00 90.81 86 LEU A N 1
ATOM 696 C CA . LEU A 1 86 ? -18.477 7.818 3.703 1.00 90.81 86 LEU A CA 1
ATOM 697 C C . LEU A 1 86 ? -17.489 7.247 4.726 1.00 90.81 86 LEU A C 1
ATOM 699 O O . LEU A 1 86 ? -16.848 8.006 5.450 1.00 90.81 86 LEU A O 1
ATOM 703 N N . LEU A 1 87 ? -17.309 5.923 4.741 1.00 91.38 87 LEU A N 1
ATOM 704 C CA . LEU A 1 87 ? -16.311 5.279 5.590 1.00 91.38 87 LEU A CA 1
ATOM 705 C C . LEU A 1 87 ? -14.891 5.778 5.277 1.00 91.38 87 LEU A C 1
ATOM 707 O O . LEU A 1 87 ? -14.147 6.101 6.199 1.00 91.38 87 LEU A O 1
ATOM 711 N N . CYS A 1 88 ? -14.513 5.887 3.999 1.00 91.75 88 CYS A N 1
ATOM 712 C CA . CYS A 1 88 ? -13.209 6.422 3.599 1.00 91.75 88 CYS A CA 1
ATOM 713 C C . CYS A 1 88 ? -13.002 7.870 4.065 1.00 91.75 88 CYS A C 1
ATOM 715 O O . CYS A 1 88 ? -11.911 8.200 4.523 1.00 91.75 88 CYS A O 1
ATOM 717 N N . VAL A 1 89 ? -14.031 8.719 3.981 1.00 92.44 89 VAL A N 1
ATOM 718 C CA . VAL A 1 89 ? -13.972 10.113 4.455 1.00 92.44 89 VAL A CA 1
ATOM 719 C C . VAL A 1 89 ? -13.741 10.167 5.966 1.00 92.44 89 VAL A C 1
ATOM 721 O O . VAL A 1 89 ? -12.830 10.856 6.416 1.00 92.44 89 VAL A O 1
ATOM 724 N N . VAL A 1 90 ? -14.492 9.379 6.741 1.00 92.50 90 VAL A N 1
ATOM 725 C CA . VAL A 1 90 ? -14.336 9.296 8.205 1.00 92.50 90 VAL A CA 1
ATOM 726 C C . VAL A 1 90 ? -12.944 8.793 8.600 1.00 92.50 90 VAL A C 1
ATOM 728 O O . VAL A 1 90 ? -12.317 9.324 9.515 1.00 92.50 90 VAL A O 1
ATOM 731 N N . LEU A 1 91 ? -12.438 7.770 7.906 1.00 92.94 91 LEU A N 1
ATOM 732 C CA . LEU A 1 91 ? -11.090 7.250 8.142 1.00 92.94 91 LEU A CA 1
ATOM 733 C C . LEU A 1 91 ? -10.013 8.284 7.797 1.00 92.94 91 LEU A C 1
ATOM 735 O O . LEU A 1 91 ? -9.013 8.377 8.507 1.00 92.94 91 LEU A O 1
ATOM 739 N N . ARG A 1 92 ? -10.214 9.068 6.731 1.00 92.88 92 ARG A N 1
ATOM 740 C CA . ARG A 1 92 ? -9.277 10.114 6.311 1.00 92.88 92 ARG A CA 1
ATOM 741 C C . ARG A 1 92 ? -9.175 11.232 7.346 1.00 92.88 92 ARG A C 1
ATOM 743 O O . ARG A 1 92 ? -8.059 11.623 7.673 1.00 92.88 92 ARG A O 1
ATOM 750 N N . GLU A 1 93 ? -10.307 11.695 7.873 1.00 92.31 93 GLU A N 1
ATOM 751 C CA . GLU A 1 93 ? -10.354 12.697 8.947 1.00 92.31 93 GLU A CA 1
ATOM 752 C C . GLU A 1 93 ? -9.665 12.181 10.218 1.00 92.31 93 GLU A C 1
ATOM 754 O O . GLU A 1 93 ? -8.814 12.859 10.790 1.00 92.31 93 GLU A O 1
ATOM 759 N N . ALA A 1 94 ? -9.961 10.943 10.629 1.00 91.75 94 ALA A N 1
ATOM 760 C CA . ALA A 1 94 ? -9.331 10.343 11.803 1.00 91.75 94 ALA A CA 1
ATOM 761 C C . ALA A 1 94 ? -7.804 10.211 11.650 1.00 91.75 94 ALA A C 1
ATOM 763 O O . ALA A 1 94 ? -7.076 10.377 12.630 1.00 91.75 94 ALA A O 1
ATOM 764 N N . LEU A 1 95 ? -7.321 9.930 10.434 1.00 90.38 95 LEU A N 1
ATOM 765 C CA . LEU A 1 95 ? -5.892 9.891 10.124 1.00 90.38 95 LEU A CA 1
ATOM 766 C C . LEU A 1 95 ? -5.261 11.291 10.186 1.00 90.38 95 LEU A C 1
ATOM 768 O O . LEU A 1 95 ? -4.215 11.449 10.798 1.00 90.38 95 LEU A O 1
ATOM 772 N N . GLU A 1 96 ? -5.917 12.320 9.643 1.00 91.19 96 GLU A N 1
ATOM 773 C CA . GLU A 1 96 ? -5.448 13.712 9.752 1.00 91.19 96 GLU A CA 1
ATOM 774 C C . GLU A 1 96 ? -5.342 14.184 11.207 1.00 91.19 96 GLU A C 1
ATOM 776 O O . GLU A 1 96 ? -4.328 14.756 11.607 1.00 91.19 96 GLU A O 1
ATOM 781 N N . GLU A 1 97 ? -6.357 13.912 12.033 1.00 91.12 97 GLU A N 1
ATOM 782 C CA . GLU A 1 97 ? -6.310 14.214 13.468 1.00 91.12 97 GLU A CA 1
ATOM 783 C C . GLU A 1 97 ? -5.151 13.503 14.179 1.00 91.12 97 GLU A C 1
ATOM 785 O O . GLU A 1 97 ? -4.589 14.035 15.140 1.00 91.12 97 GLU A O 1
ATOM 790 N N . PHE A 1 98 ? -4.840 12.278 13.756 1.00 90.06 98 PHE A N 1
ATOM 791 C CA . PHE A 1 98 ? -3.751 11.481 14.304 1.00 90.06 98 PHE A CA 1
ATOM 792 C C . PHE A 1 98 ? -2.387 12.061 13.916 1.00 90.06 98 PHE A C 1
ATOM 794 O O . PHE A 1 98 ? -1.558 12.281 14.801 1.00 90.06 98 PHE A O 1
ATOM 801 N N . ASP A 1 99 ? -2.200 12.411 12.643 1.00 86.19 99 ASP A N 1
ATOM 802 C CA . ASP A 1 99 ? -0.974 13.028 12.127 1.00 86.19 99 ASP A CA 1
ATOM 803 C C . ASP A 1 99 ? -0.687 14.370 12.826 1.00 86.19 99 ASP A C 1
ATOM 805 O O . ASP A 1 99 ? 0.442 14.649 13.234 1.00 86.19 99 ASP A O 1
ATOM 809 N N . ILE A 1 100 ? -1.726 15.190 13.049 1.00 89.81 100 ILE A N 1
ATOM 810 C CA . ILE A 1 100 ? -1.611 16.489 13.739 1.00 89.81 100 ILE A CA 1
ATOM 811 C C . ILE A 1 100 ? -1.161 16.327 15.195 1.00 89.81 100 ILE A C 1
ATOM 813 O O . ILE A 1 100 ? -0.435 17.174 15.719 1.00 89.81 100 I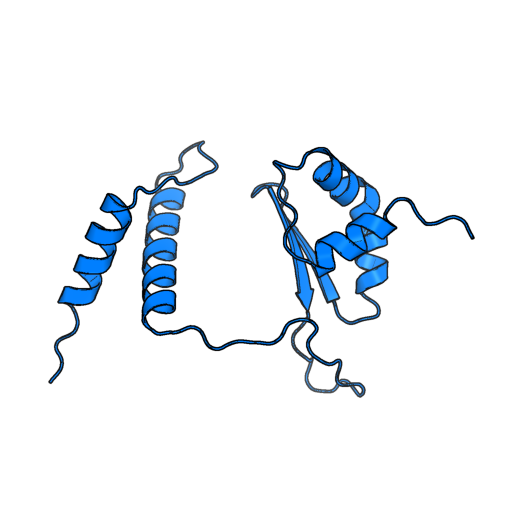LE A O 1
ATOM 817 N N . LYS A 1 101 ? -1.573 15.248 15.870 1.00 86.25 101 LYS A N 1
ATOM 818 C CA . LYS A 1 101 ? -1.210 14.997 17.274 1.00 86.25 101 LYS A CA 1
ATOM 819 C C . LYS A 1 101 ? 0.267 14.629 17.458 1.00 86.25 101 LYS A C 1
ATOM 821 O O . LYS A 1 101 ? 0.682 14.493 18.607 1.00 86.25 101 LYS A O 1
ATOM 826 N N . ASN A 1 102 ? 1.039 14.517 16.368 1.00 67.50 102 ASN A N 1
ATOM 827 C CA . ASN A 1 102 ? 2.480 14.248 16.343 1.00 67.50 102 ASN A CA 1
ATOM 828 C C . ASN A 1 102 ? 2.878 13.157 17.346 1.00 67.50 102 ASN A C 1
ATOM 830 O O . ASN A 1 102 ? 3.695 13.358 18.247 1.00 67.50 102 ASN A O 1
ATOM 834 N N . THR A 1 103 ? 2.200 12.017 17.245 1.00 71.38 103 THR A N 1
ATOM 835 C CA . THR A 1 103 ? 2.484 10.856 18.082 1.00 71.38 103 THR A CA 1
ATOM 836 C C . THR A 1 103 ? 3.626 10.053 17.462 1.00 71.38 103 THR A C 1
ATOM 838 O O . THR A 1 103 ? 3.596 9.814 16.261 1.00 71.38 103 THR A O 1
ATOM 841 N N . ASP A 1 104 ? 4.555 9.516 18.261 1.00 77.88 104 ASP A N 1
ATOM 842 C CA . ASP A 1 104 ? 5.577 8.556 17.781 1.00 77.88 104 ASP A CA 1
ATOM 843 C C . ASP A 1 104 ? 4.971 7.230 17.258 1.00 77.88 104 ASP A C 1
ATOM 845 O O . ASP A 1 104 ? 5.672 6.335 16.773 1.00 77.88 104 ASP A O 1
ATOM 849 N N . ALA A 1 105 ? 3.654 7.054 17.400 1.00 80.81 105 ALA A N 1
ATOM 850 C CA . ALA A 1 105 ? 2.938 5.893 16.912 1.00 80.81 105 ALA A CA 1
ATOM 851 C C . ALA A 1 105 ? 2.808 5.939 15.382 1.00 80.81 105 ALA A C 1
ATOM 853 O O . ALA A 1 105 ? 2.318 6.901 14.810 1.00 80.81 105 ALA A O 1
ATOM 854 N N . ARG A 1 106 ? 3.184 4.838 14.722 1.00 78.88 106 ARG A N 1
ATOM 855 C CA . ARG A 1 106 ? 3.050 4.661 13.262 1.00 78.88 106 ARG A CA 1
ATOM 856 C C . ARG A 1 106 ? 1.691 4.124 12.810 1.00 78.88 106 ARG A C 1
ATOM 858 O O . ARG A 1 106 ? 1.462 3.958 11.621 1.00 78.88 106 ARG A O 1
ATOM 865 N N . LYS A 1 107 ? 0.818 3.735 13.743 1.00 83.75 107 LYS A N 1
ATOM 866 C CA . LYS A 1 107 ? -0.464 3.089 13.431 1.00 83.75 107 LYS A CA 1
ATOM 867 C C . LYS A 1 107 ? -1.578 3.688 14.274 1.00 83.75 107 LYS A C 1
ATOM 869 O O . LYS A 1 107 ? -1.484 3.708 15.501 1.00 83.75 107 LYS A O 1
ATOM 874 N N . LEU A 1 108 ? -2.647 4.095 13.600 1.00 88.06 108 LEU A N 1
ATOM 875 C CA . LEU A 1 108 ? -3.916 4.448 14.215 1.00 88.06 108 LEU A CA 1
ATOM 876 C C . LEU A 1 108 ? -4.757 3.178 14.399 1.00 88.06 108 LEU A C 1
ATOM 878 O O . LEU A 1 108 ? -5.007 2.441 13.446 1.00 88.06 108 LEU A O 1
ATOM 882 N N . PHE A 1 109 ? -5.223 2.939 15.622 1.00 90.06 109 PHE A N 1
ATOM 883 C CA . PHE A 1 109 ? -6.171 1.870 15.924 1.00 90.06 109 PHE A CA 1
ATOM 884 C C . PHE A 1 109 ? -7.522 2.486 16.282 1.00 90.06 109 PHE A C 1
ATOM 886 O O . PHE A 1 109 ? -7.608 3.295 17.202 1.00 90.06 109 PHE A O 1
ATOM 893 N N . LEU A 1 110 ? -8.570 2.087 15.561 1.00 90.81 110 LEU A N 1
ATOM 894 C CA . LEU A 1 110 ? -9.951 2.498 15.813 1.00 90.81 110 LEU A CA 1
ATOM 895 C C . LEU A 1 110 ? -10.793 1.268 16.131 1.00 90.81 110 LEU A C 1
ATOM 897 O O . LEU A 1 110 ? -10.703 0.242 15.451 1.00 90.81 110 LEU A O 1
ATOM 901 N N . THR A 1 111 ? -11.628 1.363 17.159 1.00 93.81 111 THR A N 1
ATOM 902 C CA . THR A 1 111 ? -12.604 0.319 17.464 1.00 93.81 111 THR A CA 1
ATOM 903 C C . THR A 1 111 ? -13.851 0.476 16.593 1.00 93.81 111 THR A C 1
ATOM 905 O O . THR A 1 111 ? -14.146 1.545 16.060 1.00 93.81 111 THR A O 1
ATOM 908 N N . ASN A 1 112 ? -14.653 -0.589 16.490 1.00 91.31 112 ASN A N 1
ATOM 909 C CA . ASN A 1 112 ? -15.964 -0.514 15.833 1.00 91.31 112 ASN A CA 1
ATOM 910 C C . ASN A 1 112 ? -16.887 0.540 16.462 1.00 91.31 112 ASN A C 1
ATOM 912 O O . ASN A 1 112 ? -17.760 1.065 15.778 1.00 91.31 112 ASN A O 1
ATOM 916 N N . LYS A 1 113 ? -16.723 0.824 17.760 1.00 91.69 113 LYS A N 1
ATOM 917 C CA . LYS A 1 113 ? -17.490 1.865 18.438 1.00 91.69 113 LYS A CA 1
ATOM 918 C C . LYS A 1 113 ? -17.059 3.250 17.952 1.00 91.69 113 LYS A C 1
ATOM 920 O O . LYS A 1 113 ? -17.913 4.005 17.512 1.00 91.69 113 LYS A O 1
ATOM 925 N N . ASP A 1 114 ? -15.752 3.517 17.915 1.00 91.06 114 ASP A N 1
ATOM 926 C CA . ASP A 1 114 ? -15.210 4.801 17.442 1.00 91.06 114 ASP A CA 1
ATOM 927 C C . ASP A 1 114 ? -15.646 5.105 16.001 1.00 91.06 114 ASP A C 1
ATOM 929 O O . ASP A 1 114 ? -15.994 6.238 15.676 1.00 91.06 114 ASP A O 1
ATOM 933 N N . LEU A 1 115 ? -15.666 4.084 15.135 1.00 91.00 115 LEU A N 1
ATOM 934 C CA . LEU A 1 115 ? -16.140 4.231 13.758 1.00 91.00 115 LEU A CA 1
ATOM 935 C C . LEU A 1 115 ? -17.632 4.567 13.687 1.00 91.00 115 LEU A C 1
ATOM 937 O O . LEU A 1 115 ? -18.013 5.442 12.913 1.00 91.00 115 LEU A O 1
ATOM 941 N N . LYS A 1 116 ? -18.476 3.899 14.483 1.00 90.38 116 LYS A N 1
ATOM 942 C CA . LYS A 1 116 ? -19.920 4.179 14.518 1.00 90.38 116 LYS A CA 1
ATOM 943 C C . LYS A 1 116 ? -20.200 5.598 14.995 1.00 90.38 116 LYS A C 1
ATOM 945 O O . 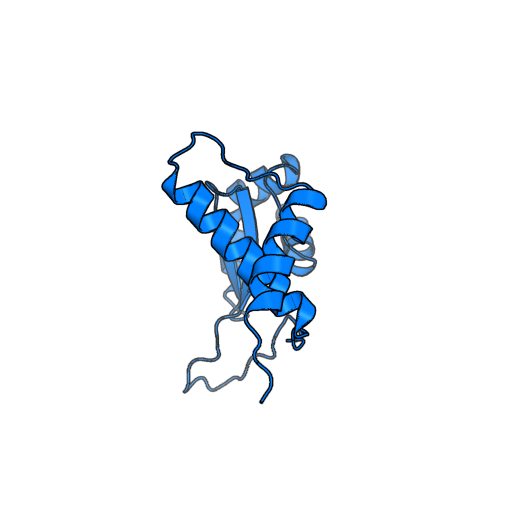LYS A 1 116 ? -20.908 6.322 14.305 1.00 90.38 116 LYS A O 1
ATOM 950 N N . ASP A 1 117 ? -19.581 5.995 16.103 1.00 90.38 117 ASP A N 1
ATOM 951 C CA . ASP A 1 117 ? -19.760 7.322 16.694 1.00 90.38 117 ASP A CA 1
ATOM 952 C C . ASP A 1 117 ? -19.365 8.425 15.687 1.00 90.38 117 ASP A C 1
ATOM 954 O O . ASP A 1 117 ? -20.071 9.423 15.533 1.00 90.38 117 ASP A O 1
ATOM 958 N N . ARG A 1 118 ? -18.279 8.221 14.922 1.00 90.31 118 ARG A N 1
ATOM 959 C CA . ARG A 1 118 ? -17.863 9.152 13.858 1.00 90.31 118 ARG A CA 1
ATOM 960 C C . ARG A 1 118 ? -18.827 9.170 12.666 1.00 90.31 118 ARG A C 1
ATOM 962 O O . ARG A 1 118 ? -19.166 10.243 12.181 1.00 90.31 118 ARG A O 1
ATOM 969 N N . ILE A 1 119 ? -19.296 8.014 12.189 1.00 88.81 119 ILE A N 1
ATOM 970 C CA . ILE A 1 119 ? -20.233 7.934 11.049 1.00 88.81 119 ILE A CA 1
ATOM 971 C C . ILE A 1 119 ? -21.588 8.585 11.381 1.00 88.81 119 ILE A C 1
ATOM 973 O O . ILE A 1 119 ? -22.197 9.230 10.519 1.00 88.81 119 ILE A O 1
ATOM 977 N N . GLU A 1 120 ? -22.067 8.444 12.619 1.00 85.56 120 GLU A N 1
ATOM 978 C CA . GLU A 1 120 ? -23.319 9.063 13.074 1.00 85.56 120 GLU A CA 1
ATOM 979 C C . GLU A 1 120 ? -23.275 10.596 12.976 1.00 85.56 120 GLU A C 1
ATOM 981 O O . GLU A 1 120 ? -24.255 11.210 12.545 1.00 85.56 120 GLU A O 1
ATOM 986 N N . LEU A 1 121 ? -22.122 11.214 13.263 1.00 79.50 121 LEU A N 1
ATOM 987 C CA . LEU A 1 121 ? -21.928 12.664 13.164 1.00 79.50 121 LEU A CA 1
ATOM 988 C C . LEU A 1 121 ? -22.126 13.192 11.729 1.00 79.50 121 LEU A C 1
ATOM 990 O O . LEU A 1 121 ? -22.751 14.235 11.522 1.00 79.50 121 LEU A O 1
ATOM 994 N N . PHE A 1 122 ? -21.657 12.447 10.725 1.00 72.56 122 PHE A N 1
ATOM 995 C CA . PHE A 1 122 ? -21.843 12.800 9.313 1.00 72.56 122 PHE A CA 1
ATOM 996 C C . PHE A 1 122 ? -23.267 12.526 8.820 1.00 72.56 122 PHE A C 1
ATOM 998 O O . PHE A 1 122 ? -23.804 13.285 8.012 1.00 72.56 122 PHE A O 1
ATOM 1005 N N . SER A 1 123 ? -23.908 11.478 9.340 1.00 63.16 123 SER A N 1
ATOM 1006 C CA . SER A 1 123 ? -25.284 11.114 8.980 1.00 63.16 123 SER A CA 1
ATOM 1007 C C . SER A 1 123 ? -26.308 12.147 9.473 1.00 63.16 123 SER A C 1
ATOM 1009 O O . SER A 1 123 ? -27.324 12.371 8.818 1.00 63.16 123 SER A O 1
ATOM 1011 N N . ALA A 1 124 ? -26.022 12.835 10.585 1.00 55.78 124 ALA A N 1
ATOM 1012 C CA . ALA A 1 124 ? -26.870 13.895 11.133 1.00 55.78 124 ALA A CA 1
ATOM 1013 C C . ALA A 1 124 ? -26.870 15.200 10.304 1.00 55.78 124 ALA A C 1
ATOM 1015 O O . ALA A 1 124 ? -27.762 16.032 10.473 1.00 55.78 124 ALA A O 1
ATOM 1016 N N . THR A 1 125 ? -25.905 15.383 9.393 1.00 50.06 125 THR A N 1
ATOM 1017 C CA . THR A 1 125 ? -25.729 16.626 8.610 1.00 50.06 125 THR A CA 1
ATOM 1018 C C . THR A 1 125 ? -26.414 16.583 7.235 1.00 50.06 125 THR A C 1
ATOM 1020 O O . THR A 1 125 ? -26.372 17.551 6.477 1.00 50.06 125 THR A O 1
ATOM 1023 N N . VAL A 1 126 ? -27.129 15.506 6.898 1.00 50.69 126 VAL A N 1
ATOM 1024 C CA . VAL A 1 126 ? -27.912 15.452 5.656 1.00 50.69 126 VAL A CA 1
ATOM 1025 C C . VAL A 1 126 ? -29.326 15.983 5.915 1.00 50.69 126 VAL A C 1
ATOM 1027 O O . VAL A 1 126 ? -30.264 15.221 6.141 1.00 50.69 126 VAL A O 1
ATOM 1030 N N . GLN A 1 127 ? -29.505 17.310 5.862 1.00 43.62 127 GLN A N 1
ATOM 1031 C CA . GLN A 1 127 ? -30.837 17.872 5.612 1.00 43.62 127 GLN A CA 1
ATOM 1032 C C . GLN A 1 127 ? -31.237 17.545 4.171 1.00 43.62 127 GLN A C 1
ATOM 1034 O O . GLN A 1 127 ? -30.886 18.255 3.230 1.00 43.62 127 GLN A O 1
ATOM 1039 N N . ILE A 1 128 ? -31.969 16.446 4.006 1.00 45.09 128 ILE A N 1
ATOM 1040 C CA . ILE A 1 128 ? -32.682 16.151 2.767 1.00 45.09 128 ILE A CA 1
ATOM 1041 C C . ILE A 1 128 ? -33.881 17.105 2.725 1.00 45.09 128 ILE A C 1
ATOM 1043 O O . ILE A 1 128 ? -34.785 17.002 3.555 1.00 45.09 128 ILE A O 1
ATOM 1047 N N . ARG A 1 129 ? -33.834 18.079 1.814 1.00 37.91 129 ARG A N 1
ATOM 1048 C CA . ARG A 1 129 ? -34.994 18.888 1.423 1.00 37.91 129 ARG A CA 1
ATOM 1049 C C . ARG A 1 129 ? -35.905 18.095 0.497 1.00 37.91 129 ARG A C 1
ATOM 1051 O O . ARG A 1 129 ? -35.357 17.334 -0.330 1.00 37.91 129 ARG A O 1
#

Radius of gyration: 19.44 Å; chains: 1; bounding box: 52×40×48 Å